Protein AF-A0A653U9P8-F1 (afdb_monomer_lite)

pLDDT: mean 83.35, std 14.82, range [33.44, 95.69]

Sequence (116 aa):
MQLPINAPKCPMRHFQQGGHMAIQKPKGRANYEPNSWDADENNPRACPETGFQSHAEPMEGSKTRYRSETFADHYSQARQFYISQTGKEQKHMRDAFNAFTLIETGPSYQPEGGAL

Radius of gyration: 28.71 Å; chains: 1; bounding box: 76×40×66 Å

Structure (mmCIF, N/CA/C/O backbone):
data_AF-A0A653U9P8-F1
#
_entry.id   AF-A0A653U9P8-F1
#
loop_
_atom_site.group_PDB
_atom_site.id
_atom_site.type_symbol
_atom_site.label_atom_id
_atom_site.label_alt_id
_atom_site.label_comp_id
_atom_site.label_asym_id
_atom_site.label_entity_id
_atom_site.label_seq_id
_atom_site.pdbx_PDB_ins_code
_atom_site.Cartn_x
_atom_site.Cartn_y
_atom_site.Cartn_z
_atom_site.occupancy
_atom_site.B_iso_or_equiv
_atom_site.auth_seq_id
_atom_site.auth_comp_id
_atom_site.auth_asym_id
_atom_site.auth_atom_id
_atom_site.pdbx_PDB_model_num
ATOM 1 N N . MET A 1 1 ? 6.926 8.954 -11.167 1.00 67.25 1 MET A N 1
ATOM 2 C CA . MET A 1 1 ? 7.420 9.156 -9.784 1.00 67.25 1 MET A CA 1
ATOM 3 C C . MET A 1 1 ? 8.843 9.688 -9.831 1.00 67.25 1 MET A C 1
ATOM 5 O O . MET A 1 1 ? 9.766 8.906 -9.988 1.00 67.25 1 MET A O 1
ATOM 9 N N . GLN A 1 2 ? 9.022 11.009 -9.820 1.00 80.56 2 GLN A N 1
ATOM 10 C CA . GLN A 1 2 ? 10.344 11.632 -10.024 1.00 80.56 2 GLN A CA 1
ATOM 11 C C . GLN A 1 2 ? 10.670 12.707 -8.976 1.00 80.56 2 GLN A C 1
ATOM 13 O O . GLN A 1 2 ? 11.759 13.271 -8.991 1.00 80.56 2 GLN A O 1
ATOM 18 N N . LEU A 1 3 ? 9.744 12.967 -8.045 1.00 87.75 3 LEU A N 1
ATOM 19 C CA . LEU A 1 3 ? 10.028 13.788 -6.872 1.00 87.75 3 LEU A CA 1
ATOM 20 C C . LEU A 1 3 ? 11.070 13.066 -6.009 1.00 87.75 3 LEU A C 1
ATOM 22 O O . LEU A 1 3 ? 10.862 11.881 -5.742 1.00 87.75 3 LEU A O 1
ATOM 26 N N . PRO A 1 4 ? 12.131 13.744 -5.531 1.00 88.19 4 PRO A N 1
ATOM 27 C CA . PRO A 1 4 ? 13.222 13.094 -4.801 1.00 88.19 4 PRO A CA 1
ATOM 28 C C . PRO A 1 4 ? 12.770 12.239 -3.613 1.00 88.19 4 PRO A C 1
ATOM 30 O O . PRO A 1 4 ? 13.326 11.173 -3.381 1.00 88.19 4 PRO A O 1
ATOM 33 N N . ILE A 1 5 ? 11.722 12.663 -2.901 1.00 93.50 5 ILE A N 1
ATOM 34 C CA . ILE A 1 5 ? 11.171 11.931 -1.750 1.00 93.50 5 ILE A CA 1
ATOM 35 C C . ILE A 1 5 ? 10.447 10.629 -2.134 1.00 93.50 5 ILE A C 1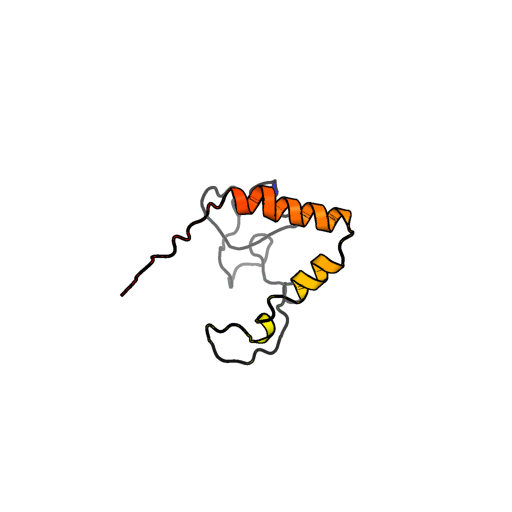
ATOM 37 O O . ILE A 1 5 ? 10.443 9.673 -1.368 1.00 93.50 5 ILE A O 1
ATOM 41 N N . ASN A 1 6 ? 9.874 10.576 -3.337 1.00 91.81 6 ASN A N 1
ATOM 42 C CA . ASN A 1 6 ? 9.105 9.437 -3.841 1.00 91.81 6 ASN A CA 1
ATOM 43 C C . ASN A 1 6 ? 9.910 8.590 -4.840 1.00 91.81 6 ASN A C 1
ATOM 45 O O . ASN A 1 6 ? 9.378 7.634 -5.408 1.00 91.81 6 ASN A O 1
ATOM 49 N N . ALA A 1 7 ? 11.155 8.983 -5.124 1.00 89.75 7 ALA A N 1
ATOM 50 C CA . ALA A 1 7 ? 12.008 8.296 -6.073 1.00 89.75 7 ALA A CA 1
ATOM 51 C C . ALA A 1 7 ? 12.513 6.982 -5.449 1.00 89.75 7 ALA A C 1
ATOM 53 O O . ALA A 1 7 ? 13.071 6.998 -4.347 1.00 89.75 7 ALA A O 1
ATOM 54 N N . PRO A 1 8 ? 12.334 5.837 -6.127 1.00 89.31 8 PRO A N 1
ATOM 55 C CA . PRO A 1 8 ? 12.862 4.573 -5.643 1.00 89.31 8 PRO A CA 1
ATOM 56 C C . PRO A 1 8 ? 14.394 4.601 -5.642 1.00 89.31 8 PRO A C 1
ATOM 58 O O . PRO A 1 8 ? 15.020 5.212 -6.506 1.00 89.31 8 PRO A O 1
ATOM 61 N N . LYS A 1 9 ? 15.000 3.912 -4.669 1.00 89.88 9 LYS A N 1
ATOM 62 C CA . LYS A 1 9 ? 16.464 3.765 -4.573 1.00 89.88 9 LYS A CA 1
ATOM 63 C C . LYS A 1 9 ? 17.018 2.682 -5.507 1.00 89.88 9 LYS A C 1
ATOM 65 O O . LYS A 1 9 ? 18.204 2.700 -5.817 1.00 89.88 9 LYS A O 1
ATOM 70 N N . CYS A 1 10 ? 16.180 1.735 -5.927 1.00 87.06 10 CYS A N 1
ATOM 71 C CA . CYS A 1 10 ? 16.529 0.691 -6.887 1.00 87.06 10 CYS A CA 1
ATOM 72 C C . CYS A 1 10 ? 16.331 1.174 -8.337 1.00 87.06 10 CYS A C 1
ATOM 74 O O . CYS A 1 10 ? 15.530 2.084 -8.578 1.00 87.06 10 CYS A O 1
ATOM 76 N N . PRO A 1 11 ? 17.041 0.581 -9.317 1.00 86.75 11 PRO A N 1
ATOM 77 C CA . PRO A 1 11 ? 16.850 0.924 -10.720 1.00 86.75 11 PRO A CA 1
ATOM 78 C C . PRO A 1 11 ? 15.425 0.578 -11.167 1.00 86.75 11 PRO A C 1
ATOM 80 O O . PRO A 1 11 ? 14.986 -0.563 -11.059 1.00 86.75 11 PRO A O 1
ATOM 83 N N . MET A 1 12 ? 14.721 1.571 -11.708 1.00 87.81 12 MET A N 1
ATOM 84 C CA . MET A 1 12 ? 13.425 1.400 -12.364 1.00 87.81 12 MET A CA 1
ATOM 85 C C . MET A 1 12 ? 13.581 1.710 -13.849 1.00 87.81 12 MET A C 1
ATOM 87 O O . MET A 1 12 ? 13.992 2.812 -14.223 1.00 87.81 12 MET A O 1
ATOM 91 N N . ARG A 1 13 ? 13.255 0.736 -14.699 1.00 89.12 13 ARG A N 1
ATOM 92 C CA . ARG A 1 13 ? 13.259 0.870 -16.159 1.00 89.12 13 ARG A CA 1
ATOM 93 C C . ARG A 1 13 ? 11.887 0.449 -16.680 1.00 89.12 13 ARG A C 1
ATOM 95 O O . ARG A 1 13 ? 11.428 -0.650 -16.395 1.00 89.12 13 ARG A O 1
ATOM 102 N N . HIS A 1 14 ? 11.229 1.339 -17.412 1.00 88.88 14 HIS A N 1
ATOM 103 C CA . HIS A 1 14 ? 9.930 1.102 -18.036 1.00 88.88 14 HIS A CA 1
ATOM 104 C C . HIS A 1 14 ? 9.795 1.964 -19.292 1.00 88.88 14 HIS A C 1
ATOM 106 O O . HIS A 1 14 ? 10.493 2.967 -19.445 1.00 88.88 14 HIS A O 1
ATOM 112 N N . PHE A 1 15 ? 8.826 1.644 -20.143 1.00 91.19 15 PHE A N 1
ATOM 113 C CA . PHE A 1 15 ? 8.599 2.366 -21.395 1.00 91.19 15 PHE A CA 1
ATOM 114 C C . PHE A 1 15 ? 7.683 3.600 -21.283 1.00 91.19 15 PHE A C 1
ATOM 116 O O . PHE A 1 15 ? 7.418 4.253 -22.288 1.00 91.19 15 PHE A O 1
ATOM 123 N N . GLN A 1 16 ? 7.211 3.960 -20.083 1.00 90.06 16 GLN A N 1
ATOM 124 C CA . GLN A 1 16 ? 6.381 5.159 -19.892 1.00 90.06 16 GLN A CA 1
ATOM 125 C C . GLN A 1 16 ? 7.191 6.437 -20.165 1.00 90.06 16 GLN A C 1
ATOM 127 O O . GLN A 1 16 ? 8.252 6.644 -19.570 1.00 90.06 16 GLN A O 1
ATOM 132 N N . GLN A 1 17 ? 6.681 7.300 -21.046 1.00 88.88 17 GLN A N 1
ATOM 133 C CA . GLN A 1 17 ? 7.301 8.570 -21.434 1.00 88.88 17 GLN A CA 1
ATOM 134 C C . GLN A 1 17 ? 6.273 9.709 -21.436 1.00 88.88 17 GLN A C 1
ATOM 136 O O . GLN A 1 17 ? 5.070 9.476 -21.541 1.00 88.88 17 GLN A O 1
ATOM 141 N N . GLY A 1 18 ? 6.760 10.948 -21.345 1.00 84.06 18 GLY A N 1
ATOM 142 C CA . GLY A 1 18 ? 5.920 12.144 -21.277 1.00 84.06 18 GLY A CA 1
ATOM 143 C C . GLY A 1 18 ? 5.356 12.392 -19.876 1.00 84.06 18 GLY A C 1
ATOM 144 O O . GLY A 1 18 ? 6.005 12.097 -18.873 1.00 84.06 18 GLY A O 1
ATOM 145 N N . GLY A 1 19 ? 4.152 12.957 -19.815 1.00 86.94 19 GLY A N 1
ATOM 146 C CA . GLY A 1 19 ? 3.539 13.431 -18.574 1.00 86.94 19 GLY A CA 1
ATOM 147 C C . GLY A 1 19 ? 3.944 14.864 -18.219 1.00 86.94 19 GLY A C 1
ATOM 148 O O . GLY A 1 19 ? 4.950 15.398 -18.691 1.00 86.94 19 GLY A O 1
ATOM 149 N N . HIS A 1 20 ? 3.122 15.514 -17.397 1.00 88.94 20 HIS A N 1
ATOM 150 C CA . HIS A 1 20 ? 3.412 16.860 -16.914 1.00 88.94 20 HIS A CA 1
ATOM 151 C C . HIS A 1 20 ? 4.641 16.841 -15.992 1.00 88.94 20 HIS A C 1
ATOM 153 O O . HIS A 1 20 ? 4.775 15.941 -15.164 1.00 88.94 20 HIS A O 1
ATOM 159 N N . MET A 1 21 ? 5.526 17.835 -16.133 1.00 88.56 21 MET A N 1
ATOM 160 C CA . MET A 1 21 ? 6.757 17.960 -15.337 1.00 88.56 21 MET A CA 1
ATOM 161 C C . MET A 1 21 ? 7.656 16.712 -15.386 1.00 88.56 21 MET A C 1
ATOM 163 O O . MET A 1 21 ? 8.216 16.295 -14.373 1.00 88.56 21 MET A O 1
ATOM 167 N N . ALA A 1 22 ? 7.808 16.107 -16.567 1.00 86.25 22 ALA A N 1
ATOM 168 C CA . ALA A 1 22 ? 8.752 15.013 -16.769 1.00 86.25 22 ALA A CA 1
ATOM 169 C C . ALA A 1 22 ? 10.207 15.506 -16.620 1.00 86.25 22 ALA A C 1
ATOM 171 O O . ALA A 1 22 ? 10.718 16.266 -17.441 1.00 86.25 22 ALA A O 1
ATOM 172 N N . ILE A 1 23 ? 10.874 15.056 -15.560 1.00 85.81 23 ILE A N 1
ATOM 173 C CA . ILE A 1 23 ? 12.269 15.339 -15.200 1.00 85.81 23 ILE A CA 1
ATOM 174 C C . ILE A 1 23 ? 13.223 14.363 -15.909 1.00 85.81 23 ILE A C 1
ATOM 176 O O . ILE A 1 23 ? 14.289 14.760 -16.378 1.00 85.81 23 ILE A O 1
ATOM 180 N N . GLN A 1 24 ? 12.860 13.079 -16.005 1.00 83.75 24 GLN A N 1
ATOM 181 C CA . GLN A 1 24 ? 13.709 12.051 -16.625 1.00 83.75 24 GLN A CA 1
ATOM 182 C C . GLN A 1 24 ? 13.507 11.981 -18.145 1.00 83.75 24 GLN A C 1
ATOM 184 O O . GLN A 1 24 ? 12.378 11.904 -18.626 1.00 83.75 24 GLN A O 1
ATOM 189 N N . LYS A 1 25 ? 14.616 11.941 -18.897 1.00 84.69 25 LYS A N 1
ATOM 190 C CA . LYS A 1 25 ? 14.640 11.768 -20.359 1.00 84.69 25 LYS A CA 1
ATOM 191 C C . LYS A 1 25 ? 15.251 10.401 -20.713 1.00 84.69 25 LYS A C 1
ATOM 193 O O . LYS A 1 25 ? 16.479 10.284 -20.687 1.00 84.69 25 LYS A O 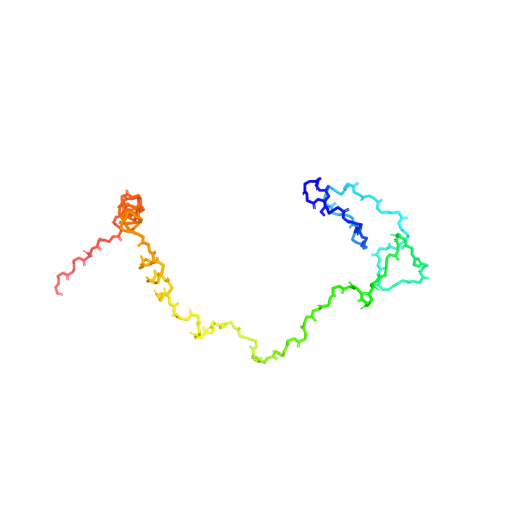1
ATOM 198 N N . PRO A 1 26 ? 14.441 9.361 -20.986 1.00 84.56 26 PRO A N 1
ATOM 199 C CA . PRO A 1 26 ? 14.955 8.046 -21.371 1.00 84.56 26 PRO A CA 1
ATOM 200 C C . PRO A 1 26 ? 15.678 8.109 -22.727 1.00 84.56 26 PRO A C 1
ATOM 202 O O . PRO A 1 26 ? 15.267 8.852 -23.614 1.00 84.56 26 PRO A O 1
ATOM 205 N N . LYS A 1 27 ? 16.771 7.346 -22.884 1.00 81.69 27 LYS A N 1
ATOM 206 C CA . LYS A 1 27 ? 17.665 7.388 -24.064 1.00 81.69 27 LYS A CA 1
ATOM 207 C C . LYS A 1 27 ? 17.432 6.242 -25.071 1.00 81.69 27 LYS A C 1
ATOM 209 O O . LYS A 1 27 ? 18.264 6.023 -25.946 1.00 81.69 27 LYS A O 1
ATOM 214 N N . GLY A 1 28 ? 16.327 5.504 -24.948 1.00 82.12 28 GLY A N 1
ATOM 215 C CA . GLY A 1 28 ? 16.000 4.350 -25.795 1.00 82.12 28 GLY A CA 1
ATOM 216 C C . GLY A 1 28 ? 15.329 4.718 -27.122 1.00 82.12 28 GLY A C 1
ATOM 217 O O . GLY A 1 28 ? 14.640 5.731 -27.220 1.00 82.12 28 GLY A O 1
ATOM 218 N N . ARG A 1 29 ? 15.503 3.861 -28.140 1.00 85.25 29 ARG A N 1
ATOM 219 C CA . ARG A 1 29 ? 14.807 3.972 -29.442 1.00 85.25 29 ARG A CA 1
ATOM 220 C C . ARG A 1 29 ? 13.343 3.523 -29.378 1.00 85.25 29 ARG A C 1
ATOM 222 O O . ARG A 1 29 ? 12.548 3.928 -30.219 1.00 85.25 29 ARG A O 1
ATOM 229 N N . ALA A 1 30 ? 13.008 2.690 -28.394 1.00 88.81 30 ALA A N 1
ATOM 230 C CA . ALA A 1 30 ? 11.695 2.090 -28.205 1.00 88.81 30 ALA A CA 1
ATOM 231 C C . ALA A 1 30 ? 10.971 2.690 -26.996 1.00 88.81 30 ALA A C 1
ATOM 233 O O . ALA A 1 30 ? 11.584 2.966 -25.965 1.00 88.81 30 ALA A O 1
ATOM 234 N N . ASN A 1 31 ? 9.650 2.814 -27.101 1.00 91.38 31 ASN A N 1
ATOM 235 C CA . ASN A 1 31 ? 8.747 3.140 -25.995 1.00 91.38 31 ASN A CA 1
ATOM 236 C C . ASN A 1 31 ? 7.605 2.110 -25.859 1.00 91.38 31 ASN A C 1
ATOM 238 O O . ASN A 1 31 ? 6.548 2.430 -25.319 1.00 91.38 31 ASN A O 1
ATOM 242 N N . TYR A 1 32 ? 7.808 0.887 -26.353 1.00 89.75 32 TYR A N 1
ATOM 243 C CA . TYR A 1 32 ? 6.812 -0.184 -26.347 1.00 89.75 32 TYR A CA 1
ATOM 244 C C . TYR A 1 32 ? 7.473 -1.562 -26.231 1.00 89.75 32 TYR A C 1
ATOM 246 O O . TYR A 1 32 ? 8.638 -1.731 -26.588 1.00 89.75 32 TYR A O 1
ATOM 254 N N . GLU A 1 33 ? 6.702 -2.551 -25.784 1.00 90.44 33 GLU A N 1
ATOM 255 C CA . GLU A 1 33 ? 7.066 -3.970 -25.744 1.00 90.44 33 GLU A CA 1
ATOM 256 C C . GLU A 1 33 ? 5.852 -4.801 -26.205 1.00 90.44 33 GLU A C 1
ATOM 258 O O . GLU A 1 33 ? 4.727 -4.444 -25.839 1.00 90.44 33 GLU A O 1
ATOM 263 N N . PRO A 1 34 ? 6.030 -5.873 -27.006 1.00 89.69 34 PRO A N 1
ATOM 264 C CA . PRO A 1 34 ? 7.290 -6.420 -27.530 1.00 89.69 34 PRO A CA 1
ATOM 265 C C . PRO A 1 34 ? 7.891 -5.590 -28.677 1.00 89.69 34 PRO A C 1
ATOM 267 O O . PRO A 1 34 ? 7.165 -5.000 -29.472 1.00 89.69 34 PRO A O 1
ATOM 270 N N . ASN A 1 35 ? 9.223 -5.564 -28.784 1.00 91.38 35 ASN A N 1
ATOM 271 C CA . ASN A 1 35 ? 9.949 -4.908 -29.878 1.00 91.38 35 ASN A CA 1
ATOM 272 C C . ASN A 1 35 ? 11.160 -5.739 -30.345 1.00 91.38 35 ASN A C 1
ATOM 274 O O . ASN A 1 35 ? 11.659 -6.585 -29.605 1.00 91.38 35 ASN A O 1
ATOM 278 N N . SER A 1 36 ? 11.624 -5.489 -31.573 1.00 90.12 36 SER A N 1
ATOM 279 C CA . SER A 1 36 ? 12.693 -6.261 -32.237 1.00 90.12 3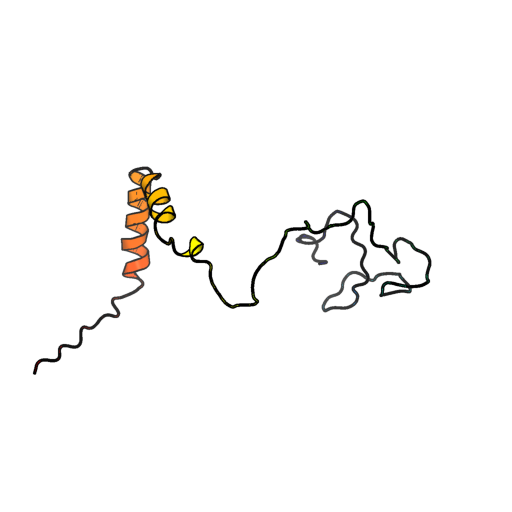6 SER A CA 1
ATOM 280 C C . SER A 1 36 ? 14.113 -5.733 -31.998 1.00 90.12 36 SER A C 1
ATOM 282 O O . SER A 1 36 ? 15.046 -6.227 -32.623 1.00 90.12 36 SER A O 1
ATOM 284 N N . TRP A 1 37 ? 14.294 -4.712 -31.156 1.00 88.56 37 TRP A N 1
ATOM 285 C CA . TRP A 1 37 ? 15.624 -4.188 -30.832 1.00 88.56 37 TRP A CA 1
ATOM 286 C C . TRP A 1 37 ? 16.275 -4.987 -29.701 1.00 88.56 37 TRP A C 1
ATOM 288 O O . TRP A 1 37 ? 15.574 -5.600 -28.891 1.00 88.56 37 TRP A O 1
ATOM 298 N N . ASP A 1 38 ? 17.606 -4.933 -29.630 1.00 87.94 38 ASP A N 1
ATOM 299 C CA . ASP A 1 38 ? 18.392 -5.623 -28.604 1.00 87.94 38 ASP A CA 1
ATOM 300 C C . ASP A 1 38 ? 17.944 -5.236 -27.192 1.00 87.94 38 ASP A C 1
ATOM 302 O O . ASP A 1 38 ? 17.598 -4.080 -26.924 1.00 87.94 38 ASP A O 1
ATOM 306 N N . ALA A 1 39 ? 17.931 -6.218 -26.291 1.00 86.00 39 ALA A N 1
ATOM 307 C CA . ALA A 1 39 ? 17.634 -5.991 -24.885 1.00 86.00 39 ALA A CA 1
ATOM 308 C C . ALA A 1 39 ? 18.849 -5.346 -24.203 1.00 86.00 39 ALA A C 1
ATOM 310 O O . ALA A 1 39 ? 19.930 -5.931 -24.154 1.00 86.00 39 ALA A O 1
ATOM 311 N N . ASP A 1 40 ? 18.660 -4.143 -23.670 1.00 85.75 40 ASP A N 1
ATOM 312 C CA . ASP A 1 40 ? 19.671 -3.381 -22.938 1.00 85.75 40 ASP A CA 1
ATOM 313 C C . ASP A 1 40 ? 19.018 -2.583 -21.792 1.00 85.75 40 ASP A C 1
ATOM 315 O O . ASP A 1 40 ? 17.813 -2.681 -21.547 1.00 85.75 40 ASP A O 1
ATOM 319 N N . GLU A 1 41 ? 19.791 -1.762 -21.072 1.00 83.12 41 GLU A N 1
ATOM 320 C CA . GLU A 1 41 ? 19.240 -0.927 -19.992 1.00 83.12 41 GLU A CA 1
ATOM 321 C C . GLU A 1 41 ? 18.155 0.065 -20.450 1.00 83.12 41 GLU A C 1
ATOM 323 O O . GLU A 1 41 ? 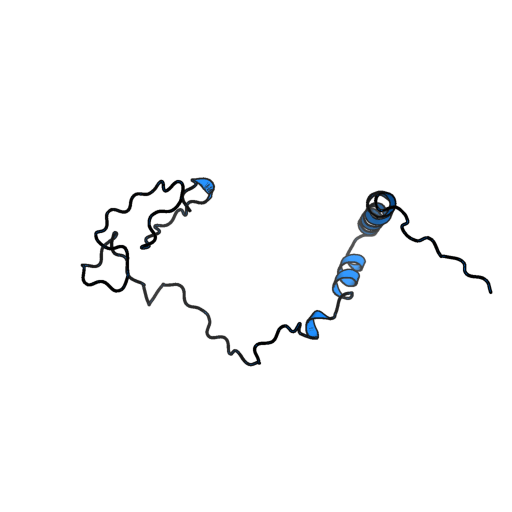17.339 0.504 -19.633 1.00 83.12 41 GLU A O 1
ATOM 328 N N . ASN A 1 42 ? 18.156 0.451 -21.728 1.00 84.44 42 ASN A N 1
ATOM 329 C CA . ASN A 1 42 ? 17.182 1.361 -22.326 1.00 84.44 42 ASN A CA 1
ATOM 330 C C . ASN A 1 42 ? 16.029 0.615 -23.020 1.00 84.44 42 ASN A C 1
ATOM 332 O O . ASN A 1 42 ? 15.090 1.257 -23.496 1.00 84.44 42 ASN A O 1
ATOM 336 N N . ASN A 1 43 ? 16.087 -0.716 -23.056 1.00 87.88 43 ASN A N 1
ATOM 337 C CA . ASN A 1 43 ? 15.111 -1.619 -23.637 1.00 87.88 43 ASN A CA 1
ATOM 338 C C . ASN A 1 43 ? 14.877 -2.820 -22.695 1.00 87.88 43 ASN A C 1
ATOM 340 O O . ASN A 1 43 ? 15.203 -3.957 -23.054 1.00 87.88 43 ASN A O 1
ATOM 344 N N . PRO A 1 44 ? 14.346 -2.578 -21.475 1.00 87.75 44 PRO A N 1
ATOM 345 C CA . PRO A 1 44 ? 14.144 -3.626 -20.478 1.00 87.75 44 PRO A CA 1
ATOM 346 C C . PRO A 1 44 ? 13.189 -4.717 -20.987 1.00 87.75 44 PRO A C 1
ATOM 348 O O . PRO A 1 44 ? 12.341 -4.474 -21.850 1.00 87.75 44 PRO A O 1
ATOM 351 N N . ARG A 1 45 ? 13.328 -5.924 -20.434 1.00 89.00 45 ARG A N 1
ATOM 352 C CA . ARG A 1 45 ? 12.421 -7.063 -20.641 1.00 89.00 45 ARG A CA 1
ATOM 353 C C . ARG A 1 45 ? 11.873 -7.518 -19.298 1.00 89.00 45 ARG A C 1
ATOM 355 O O . ARG A 1 45 ? 12.558 -7.398 -18.279 1.00 89.00 45 ARG A O 1
ATOM 362 N N . ALA A 1 46 ? 10.656 -8.054 -19.294 1.00 86.06 46 ALA A N 1
ATOM 363 C CA . ALA A 1 46 ? 10.125 -8.714 -18.108 1.00 86.06 46 ALA A CA 1
ATOM 364 C C . ALA A 1 46 ? 11.038 -9.884 -17.694 1.00 86.06 46 ALA A C 1
ATOM 366 O O . ALA A 1 46 ? 11.468 -10.663 -18.542 1.00 86.06 46 ALA A O 1
ATOM 367 N N . CYS A 1 47 ? 11.324 -10.008 -16.396 1.00 86.12 47 CYS A N 1
ATOM 368 C CA . CYS A 1 47 ? 12.056 -11.143 -15.836 1.00 86.12 47 CYS A CA 1
ATOM 369 C C . CYS A 1 47 ? 11.053 -12.199 -15.340 1.00 86.12 47 CYS A C 1
ATOM 371 O O . CYS A 1 47 ? 10.368 -11.933 -14.350 1.00 86.12 47 CYS A O 1
ATOM 373 N N . PRO A 1 48 ? 10.946 -13.381 -15.974 1.00 85.19 48 PRO A N 1
ATOM 374 C CA . PRO A 1 48 ? 10.003 -14.410 -15.536 1.00 85.19 48 PRO A CA 1
ATOM 375 C C . PRO A 1 48 ? 10.360 -15.024 -14.176 1.00 85.19 48 PRO A C 1
ATOM 377 O O . PRO A 1 48 ? 9.464 -15.459 -13.461 1.00 85.19 48 PRO A O 1
ATOM 380 N N . GLU A 1 49 ? 11.648 -15.048 -13.813 1.00 88.50 49 GLU A N 1
ATOM 381 C CA . GLU A 1 49 ? 12.148 -15.724 -12.605 1.00 88.50 49 GLU A CA 1
ATOM 382 C C . GLU A 1 49 ? 11.978 -14.895 -11.325 1.00 88.50 49 GLU A C 1
ATOM 384 O O . GLU A 1 49 ? 11.639 -15.439 -10.278 1.00 88.50 49 GLU A O 1
ATOM 389 N N . THR A 1 50 ? 12.217 -13.580 -11.393 1.00 89.75 50 THR A N 1
ATOM 390 C CA . THR A 1 50 ? 12.211 -12.682 -10.217 1.00 89.75 50 THR A CA 1
ATOM 391 C C . THR A 1 50 ? 11.218 -11.526 -10.325 1.00 89.75 50 THR A C 1
ATOM 393 O O . THR A 1 50 ? 11.118 -10.706 -9.411 1.00 89.75 50 THR A O 1
ATOM 396 N N . GLY A 1 51 ? 10.484 -11.432 -11.436 1.00 88.81 51 GLY A N 1
ATOM 397 C CA . GLY A 1 51 ? 9.427 -10.444 -11.615 1.00 88.81 51 GLY A CA 1
ATOM 398 C C . GLY A 1 51 ? 8.257 -10.661 -10.654 1.00 88.81 51 GLY A C 1
ATOM 399 O O . GLY A 1 51 ? 8.048 -11.750 -10.126 1.00 88.81 51 GLY A O 1
ATOM 400 N N . PHE A 1 52 ? 7.467 -9.609 -10.437 1.00 91.94 52 PHE A N 1
ATOM 401 C CA . PHE A 1 52 ? 6.241 -9.712 -9.648 1.00 91.94 52 PHE A CA 1
ATOM 402 C C . PHE A 1 52 ? 5.261 -10.691 -10.309 1.00 91.94 52 PHE A C 1
ATOM 404 O O . PHE A 1 52 ? 4.892 -10.510 -11.470 1.00 91.94 52 PHE A O 1
ATOM 411 N N . GLN A 1 53 ? 4.813 -11.689 -9.550 1.00 93.38 53 GLN A N 1
ATOM 412 C CA . GLN A 1 53 ? 3.788 -12.642 -9.962 1.00 93.38 53 GLN A CA 1
ATOM 413 C C . GLN A 1 53 ? 2.617 -12.575 -8.981 1.00 93.38 53 GLN A C 1
ATOM 415 O O . GLN A 1 53 ? 2.804 -12.625 -7.764 1.00 93.38 53 GLN A O 1
ATOM 420 N N . SER A 1 54 ? 1.401 -12.447 -9.508 1.00 93.75 54 SER A N 1
ATOM 421 C CA . SER A 1 54 ? 0.189 -12.511 -8.693 1.00 93.75 54 SER A CA 1
ATOM 422 C C . SER A 1 54 ? -0.046 -13.937 -8.198 1.00 93.75 54 SER A C 1
ATOM 424 O O . SER A 1 54 ? 0.114 -14.896 -8.950 1.00 93.75 54 SER A O 1
ATOM 426 N N . HIS A 1 55 ? -0.464 -14.070 -6.940 1.00 94.19 55 HIS A N 1
ATOM 427 C CA . HIS A 1 55 ? -0.867 -15.355 -6.377 1.00 94.19 55 HIS A CA 1
ATOM 428 C C . HIS A 1 55 ? -2.109 -15.899 -7.106 1.00 94.19 55 HIS A C 1
ATOM 430 O O . HIS A 1 55 ? -3.067 -15.159 -7.334 1.00 94.19 55 HIS A O 1
ATOM 436 N N . ALA A 1 56 ? -2.094 -17.188 -7.456 1.00 94.44 56 ALA A N 1
ATOM 437 C CA . ALA A 1 56 ? -3.172 -17.861 -8.182 1.00 94.44 56 ALA A CA 1
ATOM 438 C C . ALA A 1 56 ? -4.330 -18.244 -7.242 1.00 94.44 56 ALA A C 1
ATOM 440 O O . ALA A 1 56 ? -4.588 -19.418 -6.983 1.00 94.44 56 ALA A O 1
ATOM 441 N N . GLU A 1 57 ? -5.001 -17.238 -6.686 1.00 95.00 57 GLU A N 1
ATOM 442 C CA . GLU A 1 57 ? -6.155 -17.434 -5.811 1.00 95.00 57 GLU A CA 1
ATOM 443 C C . GLU A 1 57 ? -7.391 -17.876 -6.622 1.00 95.00 57 GLU A C 1
ATOM 445 O O . GLU A 1 57 ? -7.720 -17.231 -7.624 1.00 95.00 57 GLU A O 1
ATOM 450 N N . PRO A 1 58 ? -8.088 -18.961 -6.225 1.00 94.19 58 PRO A N 1
ATOM 451 C CA . PRO A 1 58 ? -9.323 -19.369 -6.881 1.00 94.19 58 PRO A CA 1
ATOM 452 C C . PRO A 1 58 ? -10.402 -18.307 -6.657 1.00 94.19 58 PRO A C 1
ATOM 454 O O . PRO A 1 58 ? -10.676 -17.906 -5.529 1.00 94.19 58 PRO A O 1
ATOM 457 N N . MET A 1 59 ? -11.025 -17.857 -7.743 1.00 89.44 59 MET A N 1
ATOM 458 C CA . MET A 1 59 ? -12.069 -16.840 -7.703 1.00 89.44 59 MET A CA 1
ATOM 459 C C . MET A 1 59 ? -13.384 -17.439 -8.194 1.00 89.44 59 MET A C 1
ATOM 461 O O . MET A 1 59 ? -13.517 -17.790 -9.366 1.00 89.44 59 MET A O 1
ATOM 465 N N . GLU A 1 60 ? -14.361 -17.527 -7.296 1.00 91.38 60 GLU A N 1
ATOM 466 C CA . GLU A 1 60 ? -15.715 -17.994 -7.587 1.00 91.38 60 GLU A CA 1
ATOM 467 C C . GLU A 1 60 ? -16.729 -16.900 -7.237 1.00 91.38 60 GLU A C 1
ATOM 469 O O . GLU A 1 60 ? -16.602 -16.216 -6.221 1.00 91.38 60 GLU A O 1
ATOM 474 N N . GLY A 1 61 ? -17.744 -16.721 -8.085 1.00 88.44 61 GLY A N 1
ATOM 475 C CA . GLY A 1 61 ? -18.840 -15.785 -7.836 1.00 88.44 61 GLY A CA 1
ATOM 476 C C . GLY A 1 61 ? -19.293 -15.005 -9.068 1.00 88.44 61 GLY A C 1
ATOM 477 O O . GLY A 1 61 ? -18.651 -14.987 -10.117 1.00 88.44 61 GLY A O 1
ATOM 478 N N . SER A 1 62 ? -20.440 -14.341 -8.937 1.00 89.94 62 SER A N 1
ATOM 479 C CA . SER A 1 62 ? -21.004 -13.467 -9.968 1.00 89.94 62 SER A CA 1
ATOM 480 C C . SER A 1 62 ? -20.538 -12.019 -9.806 1.00 89.94 62 SER A C 1
ATOM 482 O O . SER A 1 62 ? -20.346 -11.535 -8.692 1.00 89.94 62 SER A O 1
ATOM 484 N N . LYS A 1 63 ? -20.442 -11.272 -10.912 1.00 91.50 63 LYS A N 1
ATOM 485 C CA . LYS A 1 63 ? -20.114 -9.839 -10.888 1.00 91.50 63 LYS A CA 1
ATOM 486 C C . LYS A 1 63 ? -21.289 -9.013 -10.346 1.00 91.50 63 LYS A C 1
ATOM 488 O O . LYS A 1 63 ? -22.129 -8.538 -11.105 1.00 91.50 63 LYS A O 1
ATOM 493 N N . THR A 1 64 ? -21.328 -8.818 -9.032 1.00 93.44 64 THR A N 1
ATOM 494 C CA . THR A 1 64 ? -22.393 -8.089 -8.323 1.00 93.44 64 THR A CA 1
ATOM 495 C C . THR A 1 64 ? -21.842 -6.938 -7.488 1.00 93.44 64 THR A C 1
ATOM 497 O O . THR A 1 64 ? -20.706 -6.979 -7.024 1.00 93.44 64 THR A O 1
ATOM 500 N N . ARG A 1 65 ? -22.666 -5.915 -7.236 1.00 90.69 65 ARG A N 1
ATOM 501 C CA . ARG A 1 65 ? -22.402 -4.911 -6.193 1.00 90.69 65 ARG A CA 1
ATOM 502 C C . ARG A 1 65 ? -23.075 -5.368 -4.903 1.00 90.69 65 ARG A C 1
ATOM 504 O O . ARG A 1 65 ? -24.183 -4.947 -4.598 1.00 90.69 65 ARG A O 1
ATOM 511 N N . TYR A 1 66 ? -22.414 -6.276 -4.198 1.00 92.44 66 TYR A N 1
ATOM 512 C CA . TYR A 1 66 ? -22.907 -6.897 -2.973 1.00 92.44 66 TYR A CA 1
ATOM 513 C C . TYR A 1 66 ? -21.831 -6.821 -1.889 1.00 92.44 66 TYR A C 1
ATOM 515 O O . TYR A 1 66 ? -20.642 -6.921 -2.189 1.00 92.44 66 TYR A O 1
ATOM 523 N N . ARG A 1 67 ? -22.243 -6.624 -0.636 1.00 89.50 67 ARG A N 1
ATOM 524 C CA . ARG A 1 67 ? -21.361 -6.746 0.528 1.00 89.50 67 ARG A CA 1
ATOM 525 C C . ARG A 1 67 ? -21.651 -8.085 1.187 1.00 89.50 67 ARG A C 1
ATOM 527 O O . ARG A 1 67 ? -22.806 -8.354 1.485 1.00 89.50 67 ARG A O 1
ATOM 534 N N . SER A 1 68 ? -20.615 -8.892 1.409 1.00 90.75 68 SER A N 1
ATOM 535 C CA . SER A 1 68 ? -20.753 -10.179 2.099 1.00 90.75 68 SER A CA 1
ATOM 536 C C . SER A 1 68 ? -21.395 -9.997 3.478 1.00 90.75 68 SER A C 1
ATOM 538 O O . SER A 1 68 ? -21.039 -9.069 4.205 1.00 90.75 68 SER A O 1
ATOM 540 N N . GLU A 1 69 ? -22.288 -10.913 3.858 1.00 91.56 69 GLU A N 1
ATOM 541 C CA . GLU A 1 69 ? -22.927 -10.958 5.183 1.00 91.56 69 GLU A CA 1
ATOM 542 C C . GLU A 1 69 ? -21.909 -11.009 6.325 1.00 91.56 69 GLU A C 1
ATOM 544 O O . GLU A 1 69 ? -22.164 -10.494 7.408 1.00 91.56 69 GLU A O 1
ATOM 549 N N . THR A 1 70 ? -20.711 -11.544 6.075 1.00 91.75 70 THR A N 1
ATOM 550 C CA . THR A 1 70 ? -19.618 -11.563 7.059 1.00 91.75 70 THR A CA 1
ATOM 551 C C . THR A 1 70 ? -19.151 -10.165 7.482 1.00 91.75 70 THR A C 1
ATOM 553 O O . THR A 1 70 ? -18.518 -10.025 8.522 1.00 91.75 70 THR A O 1
ATOM 556 N N . PHE A 1 71 ? -19.482 -9.118 6.720 1.00 90.56 71 PHE A N 1
ATOM 557 C CA . PHE A 1 71 ? -19.205 -7.721 7.068 1.00 90.56 71 PHE A CA 1
ATOM 558 C C . PHE A 1 71 ? -20.337 -7.061 7.875 1.00 90.56 71 PHE A C 1
ATOM 560 O O . PHE A 1 71 ? -20.210 -5.888 8.224 1.00 90.56 71 PHE A O 1
ATOM 567 N N . ALA A 1 72 ? -21.440 -7.766 8.154 1.00 92.38 72 ALA A N 1
ATOM 568 C CA . ALA A 1 72 ? -22.611 -7.206 8.834 1.00 92.38 72 ALA A CA 1
ATOM 569 C C . ALA A 1 72 ? -22.445 -7.065 10.362 1.00 92.38 72 ALA A C 1
ATOM 571 O O . ALA A 1 72 ? -23.313 -6.497 11.024 1.00 92.38 72 ALA A O 1
ATOM 572 N N . ASP A 1 73 ? -21.346 -7.553 10.945 1.00 92.56 73 ASP A N 1
ATOM 573 C CA . ASP A 1 73 ? -21.053 -7.337 12.364 1.00 92.56 73 ASP A CA 1
ATOM 574 C C . ASP A 1 73 ? -20.400 -5.968 12.587 1.00 92.56 73 ASP A C 1
ATOM 576 O O . ASP A 1 73 ? -19.216 -5.751 12.321 1.00 92.56 73 ASP A O 1
ATOM 580 N N . HIS A 1 74 ? -21.200 -5.028 13.082 1.00 92.81 74 HIS A N 1
ATOM 581 C CA . HIS A 1 74 ? -20.792 -3.640 13.289 1.00 92.81 74 HIS A CA 1
ATOM 582 C C . HIS A 1 74 ? -20.428 -3.308 14.742 1.00 92.81 74 HIS A C 1
ATOM 584 O O . HIS A 1 74 ? -20.016 -2.182 15.019 1.00 92.81 74 HIS A O 1
ATOM 590 N N . TYR A 1 75 ? -20.571 -4.251 15.681 1.00 92.62 75 TYR A N 1
ATOM 591 C CA . TYR A 1 75 ? -20.531 -3.931 17.114 1.00 92.62 75 TYR A CA 1
ATOM 592 C C . TYR A 1 75 ? -19.532 -4.759 17.921 1.00 92.62 75 TYR A C 1
ATOM 594 O O . TYR A 1 75 ? -19.037 -4.267 18.941 1.00 92.62 75 TYR A O 1
ATOM 602 N N . SER A 1 76 ? -19.199 -5.984 17.501 1.00 92.69 76 SER A N 1
ATOM 603 C CA . SER A 1 76 ? -18.340 -6.870 18.300 1.00 92.69 76 SER A CA 1
ATOM 604 C C . SER A 1 76 ? -16.945 -6.284 18.539 1.00 92.69 76 SER A C 1
ATOM 606 O O . SER A 1 76 ? -16.498 -6.202 19.686 1.00 92.69 76 SER A O 1
ATOM 608 N N . GLN A 1 77 ? -16.293 -5.789 17.485 1.00 93.50 77 GLN A N 1
ATOM 609 C CA . GLN A 1 77 ? -14.948 -5.213 17.559 1.00 93.50 77 GLN A CA 1
ATOM 610 C C . GLN A 1 77 ? -14.929 -3.911 18.369 1.00 93.50 77 GLN A C 1
ATOM 612 O O . GLN A 1 77 ? -14.023 -3.698 19.174 1.00 93.50 77 GLN A O 1
ATOM 617 N N . ALA A 1 78 ? -15.962 -3.072 18.234 1.00 92.75 78 ALA A N 1
ATOM 618 C CA . ALA A 1 78 ? -16.091 -1.842 19.014 1.00 92.75 78 ALA A CA 1
ATOM 619 C C . ALA A 1 78 ? -16.226 -2.140 20.517 1.00 92.75 78 ALA A C 1
ATOM 621 O O . ALA A 1 78 ? -15.572 -1.508 21.351 1.00 92.75 78 ALA A O 1
ATOM 622 N N . ARG A 1 79 ? -17.023 -3.155 20.874 1.00 92.88 79 ARG A N 1
ATOM 623 C CA . ARG A 1 79 ? -17.163 -3.602 22.264 1.00 92.88 79 ARG A CA 1
ATOM 624 C C . ARG A 1 79 ? -15.861 -4.191 22.804 1.00 92.88 79 ARG A C 1
ATOM 626 O O . ARG A 1 79 ? -15.497 -3.898 23.942 1.00 92.88 79 ARG A O 1
ATOM 633 N N . GLN A 1 80 ? -15.169 -5.007 22.010 1.00 95.38 80 GLN A N 1
ATOM 634 C CA . GLN A 1 80 ? -13.885 -5.590 22.397 1.00 95.38 80 GLN A CA 1
ATOM 635 C C . GLN A 1 80 ? -12.844 -4.502 22.675 1.00 95.38 80 GLN A C 1
ATOM 637 O O . GLN A 1 80 ? -12.195 -4.543 23.718 1.00 95.38 80 GLN A O 1
ATOM 642 N N . PHE A 1 81 ? -12.750 -3.500 21.797 1.00 95.69 81 PHE A N 1
ATOM 643 C CA . PHE A 1 81 ? -11.876 -2.348 21.992 1.00 95.69 81 PHE A CA 1
ATOM 644 C C . PHE A 1 81 ? -12.202 -1.592 23.284 1.00 95.69 81 PHE A C 1
ATOM 646 O O . PHE A 1 81 ? -11.294 -1.275 24.044 1.00 95.69 81 PHE A O 1
ATOM 653 N N . TYR A 1 82 ? -13.481 -1.334 23.578 1.00 92.06 82 TYR A N 1
ATOM 654 C CA . TYR A 1 82 ? -13.871 -0.598 24.785 1.00 92.06 82 TYR A CA 1
ATOM 655 C C . TYR A 1 82 ? -13.523 -1.353 26.079 1.00 92.06 82 TYR A C 1
ATOM 657 O O . TYR A 1 82 ? -12.995 -0.765 27.023 1.00 92.06 82 TYR A O 1
ATOM 665 N N . ILE A 1 83 ? -13.784 -2.665 26.121 1.00 94.69 83 ILE A N 1
ATOM 666 C CA . ILE A 1 83 ? -13.513 -3.500 27.304 1.00 94.69 83 ILE A CA 1
ATOM 667 C C . ILE A 1 83 ? -12.010 -3.690 27.530 1.00 94.69 83 ILE A C 1
ATOM 669 O O . ILE A 1 83 ? -11.595 -3.835 28.677 1.00 94.69 83 ILE A O 1
ATOM 673 N N . SER A 1 84 ? -11.187 -3.648 26.477 1.00 95.31 84 SER A N 1
ATOM 674 C CA . SER A 1 84 ? -9.731 -3.750 26.614 1.00 95.31 84 SER A CA 1
ATOM 675 C C . SER A 1 84 ? -9.062 -2.482 27.160 1.00 95.31 84 SER A C 1
ATOM 677 O O . SER A 1 84 ? -7.866 -2.516 27.430 1.00 95.31 84 SER A O 1
ATOM 679 N N . GLN A 1 85 ? -9.791 -1.370 27.310 1.00 95.19 85 GLN A N 1
ATOM 680 C CA . GLN A 1 85 ? -9.242 -0.117 27.835 1.00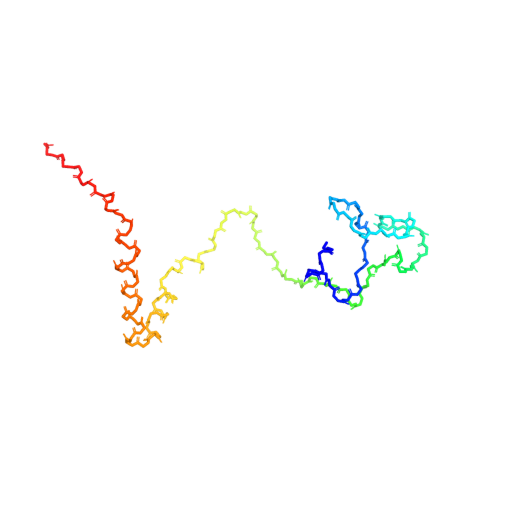 95.19 85 GLN A CA 1
ATOM 681 C C . GLN A 1 85 ? -9.220 -0.092 29.367 1.00 95.19 85 GLN A C 1
ATOM 683 O O . GLN A 1 85 ? -10.121 -0.610 30.031 1.00 95.19 85 GLN A O 1
ATOM 688 N N . THR A 1 86 ? -8.242 0.605 29.942 1.00 95.56 86 THR A N 1
ATOM 689 C CA . THR A 1 86 ? -8.211 0.902 31.378 1.00 95.56 86 THR A CA 1
ATOM 690 C C . THR A 1 86 ? -9.326 1.880 31.771 1.00 95.56 86 THR A C 1
ATOM 692 O O . THR A 1 86 ? -9.854 2.631 30.950 1.00 95.56 86 THR A O 1
ATOM 695 N N . GLY A 1 87 ? -9.670 1.948 33.062 1.00 92.81 87 GLY A N 1
ATOM 696 C CA . GLY A 1 87 ? -10.732 2.849 33.538 1.00 92.81 87 GLY A CA 1
ATOM 697 C C . GLY A 1 87 ? -10.490 4.338 33.230 1.00 92.81 87 GLY A C 1
ATOM 698 O O . GLY A 1 87 ? -11.447 5.084 33.026 1.00 92.81 87 GLY A O 1
ATOM 699 N N . LYS A 1 88 ? -9.224 4.778 33.144 1.00 93.94 88 LYS A N 1
ATOM 700 C CA . LYS A 1 88 ? -8.872 6.156 32.751 1.00 93.94 88 LYS A CA 1
ATOM 701 C C . LYS A 1 88 ? -9.110 6.397 31.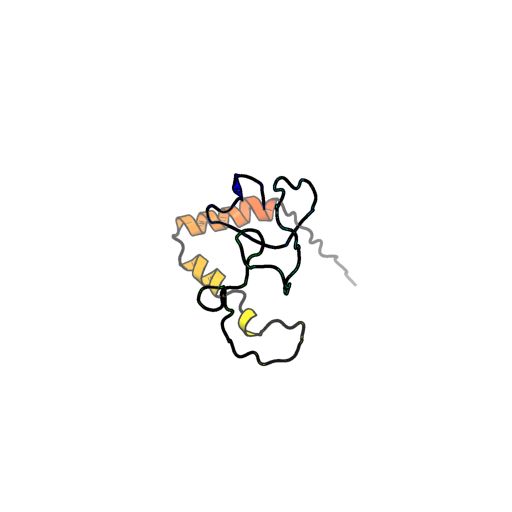258 1.00 93.94 88 LYS A C 1
ATOM 703 O O . LYS A 1 88 ? -9.674 7.420 30.889 1.00 93.94 88 LYS A O 1
ATOM 708 N N . GLU A 1 89 ? -8.739 5.442 30.413 1.00 91.19 89 GLU A N 1
ATOM 709 C CA . GLU A 1 89 ? -8.943 5.516 28.960 1.00 91.19 89 GLU A CA 1
ATOM 710 C C . GLU A 1 89 ? -10.431 5.460 28.595 1.00 91.19 89 GLU A C 1
ATOM 712 O O . GLU A 1 89 ? -10.891 6.248 27.772 1.00 91.19 89 GLU A O 1
ATOM 717 N N . GLN A 1 90 ? -11.220 4.622 29.278 1.00 91.88 90 GLN A N 1
ATOM 718 C CA . GLN A 1 90 ? -12.681 4.619 29.131 1.00 91.88 90 GLN A CA 1
ATOM 719 C C . GLN A 1 90 ? -13.303 5.976 29.471 1.00 91.88 90 GLN A C 1
ATOM 721 O O . GLN A 1 90 ? -14.235 6.419 28.796 1.00 91.88 90 GLN A O 1
ATOM 726 N N . LYS A 1 91 ? -12.767 6.659 30.490 1.00 90.88 91 LYS A N 1
ATOM 727 C CA . LYS A 1 91 ? -13.189 8.014 30.843 1.00 90.88 91 LYS A CA 1
ATOM 728 C C . LYS A 1 91 ? -12.826 9.021 29.746 1.00 90.88 91 LYS A C 1
ATOM 730 O O . LYS A 1 91 ? -13.705 9.756 29.320 1.00 90.88 91 LYS A O 1
ATOM 735 N N . HIS A 1 92 ? -11.595 9.006 29.230 1.00 91.81 92 HIS A N 1
ATOM 736 C CA . HIS A 1 92 ? -11.191 9.900 28.134 1.00 91.81 92 HIS A CA 1
ATOM 737 C C . HIS A 1 92 ? -12.042 9.713 26.872 1.00 91.81 92 HIS A C 1
ATOM 739 O O . HIS A 1 92 ? -12.439 10.698 26.257 1.00 91.81 92 HIS A O 1
ATOM 745 N N . MET A 1 93 ? -12.371 8.469 26.503 1.00 88.75 93 MET A N 1
ATOM 746 C CA . MET A 1 93 ? -13.268 8.203 25.373 1.00 88.75 93 MET A CA 1
ATOM 747 C C . MET A 1 93 ? -14.660 8.795 25.608 1.00 88.75 93 MET A C 1
ATOM 749 O O . MET A 1 93 ? -15.200 9.466 24.733 1.00 88.75 93 MET A O 1
ATOM 753 N N . ARG A 1 94 ? -15.235 8.582 26.800 1.00 86.75 94 ARG A N 1
ATOM 754 C CA . ARG A 1 94 ? -16.541 9.143 27.173 1.00 86.75 94 ARG A CA 1
ATOM 755 C C . ARG A 1 94 ? -16.535 10.669 27.124 1.00 86.75 94 ARG A C 1
ATOM 757 O O . ARG A 1 94 ? -17.466 11.259 26.583 1.00 86.75 94 ARG A O 1
ATOM 764 N N . ASP A 1 95 ? -15.496 11.286 27.672 1.00 86.44 95 ASP A N 1
ATOM 765 C CA . ASP A 1 95 ? -15.351 12.739 27.710 1.00 86.44 95 ASP A CA 1
ATOM 766 C C . ASP A 1 95 ? -15.201 13.307 26.286 1.00 86.44 95 ASP A C 1
ATOM 768 O O . ASP A 1 95 ? -15.842 14.302 25.963 1.00 86.44 95 ASP A O 1
ATOM 772 N N . ALA A 1 96 ? -14.460 12.639 25.394 1.00 84.06 96 ALA A N 1
ATOM 773 C CA . ALA A 1 96 ? -14.339 13.034 23.987 1.00 84.06 96 ALA A CA 1
ATOM 774 C C . ALA A 1 96 ? -15.677 12.955 23.225 1.00 84.06 96 ALA A C 1
ATOM 776 O O . ALA A 1 96 ? -16.027 13.879 22.483 1.00 84.06 96 ALA A O 1
ATOM 777 N N . PHE A 1 97 ? -16.459 11.889 23.432 1.00 81.25 97 PHE A N 1
ATOM 778 C CA . PHE A 1 97 ? -17.788 11.775 22.826 1.00 81.25 97 PHE A CA 1
ATOM 779 C C . PHE A 1 97 ? -18.739 12.860 23.346 1.00 81.25 97 PHE A C 1
ATOM 781 O O . PHE A 1 97 ? -19.357 13.569 22.553 1.00 81.25 97 PHE A O 1
ATOM 788 N N . ASN A 1 98 ? -18.812 13.038 24.665 1.00 74.81 98 ASN A N 1
ATOM 789 C CA . ASN A 1 98 ? -19.774 13.942 25.290 1.00 74.81 98 ASN A CA 1
ATOM 790 C C . ASN A 1 98 ? -19.419 15.421 25.133 1.00 74.81 98 ASN A C 1
ATOM 792 O O . ASN A 1 98 ? -20.296 16.216 24.827 1.00 74.81 98 ASN A O 1
ATOM 796 N N . ALA A 1 99 ? -18.171 15.806 25.399 1.00 61.25 99 ALA A N 1
ATOM 797 C CA . ALA A 1 99 ? -17.804 17.212 25.546 1.00 61.25 99 ALA A CA 1
ATOM 798 C C . ALA A 1 99 ? -17.379 17.874 24.231 1.00 61.25 99 ALA A C 1
ATOM 800 O O . ALA A 1 99 ? -17.517 19.084 24.092 1.00 61.25 99 ALA A O 1
ATOM 801 N N . PHE A 1 100 ? -16.848 17.101 23.282 1.00 55.41 100 PHE A N 1
ATOM 802 C CA . PHE A 1 100 ? -16.264 17.653 22.061 1.00 55.41 100 PHE A CA 1
ATOM 803 C C . PHE A 1 100 ? -17.138 17.374 20.838 1.00 55.41 100 PHE A C 1
ATOM 805 O O . PHE A 1 100 ? -17.532 18.294 20.136 1.00 55.41 100 PHE A O 1
ATOM 812 N N . THR A 1 101 ? -17.526 16.117 20.610 1.00 58.53 101 THR A N 1
ATOM 813 C CA . THR A 1 101 ? -18.219 15.765 19.356 1.00 58.53 101 THR A CA 1
ATOM 814 C C . THR A 1 101 ? -19.729 16.016 19.382 1.00 58.53 101 THR A C 1
ATOM 816 O O . THR A 1 101 ? -20.251 16.626 18.455 1.00 58.53 101 THR A O 1
ATOM 819 N N . LEU A 1 102 ? -20.439 15.609 20.443 1.00 63.25 102 LEU A N 1
ATOM 820 C CA . LEU A 1 102 ? -21.904 15.740 20.512 1.00 63.25 102 LEU A CA 1
ATOM 821 C C . LEU A 1 102 ? -22.396 17.148 20.891 1.00 63.25 102 LEU A C 1
ATOM 823 O O . LEU A 1 102 ? -23.563 17.455 20.662 1.00 63.25 102 LEU A O 1
ATOM 827 N N . ILE A 1 103 ? -21.535 18.001 21.460 1.00 60.03 103 ILE A N 1
ATOM 828 C CA . ILE A 1 103 ? -21.867 19.408 21.761 1.00 60.03 103 ILE A CA 1
ATOM 829 C C . ILE A 1 103 ? -21.732 20.290 20.512 1.00 60.03 103 ILE A C 1
ATOM 831 O O . ILE A 1 103 ? -22.532 21.206 20.328 1.00 60.03 103 ILE A O 1
ATOM 835 N N . GLU A 1 104 ? -20.767 20.009 19.631 1.00 59.47 104 GLU A N 1
ATOM 836 C CA . GLU A 1 104 ? -20.579 20.759 18.379 1.00 59.47 104 GLU A CA 1
ATOM 837 C C . GLU A 1 104 ? -21.598 20.362 17.294 1.00 59.47 104 GLU A C 1
ATOM 839 O O . GLU A 1 104 ? -21.978 21.187 16.462 1.00 59.47 104 GLU A O 1
ATOM 844 N N . THR A 1 105 ? -22.121 19.131 17.329 1.00 62.69 105 THR A N 1
ATOM 845 C CA . THR A 1 105 ? -23.254 18.701 16.495 1.00 62.69 105 THR A CA 1
ATOM 846 C C . THR A 1 105 ? -24.578 18.978 17.221 1.00 62.69 105 THR A C 1
ATOM 848 O O . THR A 1 105 ? -25.121 18.099 17.885 1.00 62.69 105 THR A O 1
ATOM 851 N N . GLY A 1 106 ? -25.090 20.211 17.149 1.00 57.00 106 GLY A N 1
ATOM 852 C CA . GLY A 1 106 ? -26.316 20.625 17.854 1.00 57.00 106 GLY A CA 1
ATOM 853 C C . GLY A 1 106 ? -27.558 19.735 17.603 1.00 57.00 106 GLY A C 1
ATOM 854 O O . GLY A 1 106 ? -27.606 18.979 16.627 1.00 57.00 106 GLY A O 1
ATOM 855 N N . PRO A 1 107 ? -28.602 19.821 18.455 1.00 56.66 107 PRO A N 1
ATOM 856 C CA . PRO A 1 107 ? -29.779 18.960 18.368 1.00 56.66 107 PRO A CA 1
ATOM 857 C C . PRO A 1 107 ? -30.642 19.352 17.161 1.00 56.66 107 PRO A C 1
ATOM 859 O O . PRO A 1 107 ? -31.445 20.277 17.227 1.00 56.66 107 PRO A O 1
ATOM 862 N N . SER A 1 108 ? -30.514 18.628 16.051 1.00 56.47 108 SER A N 1
ATOM 863 C CA . SER A 1 108 ? -31.420 18.737 14.896 1.00 56.47 108 SER A CA 1
ATOM 864 C C . SER A 1 108 ? -32.603 17.766 15.003 1.00 56.47 108 SER A C 1
ATOM 866 O O . SER A 1 108 ? -32.946 17.071 14.052 1.00 56.47 108 SER A O 1
ATOM 868 N N . TYR A 1 109 ? -33.250 17.716 16.171 1.00 52.00 109 TYR A N 1
ATOM 869 C CA . TYR A 1 109 ? -34.513 16.995 16.335 1.00 52.00 109 TYR A CA 1
ATOM 870 C C . TYR A 1 109 ? -35.555 17.889 17.012 1.00 52.00 109 TYR A C 1
ATOM 872 O O . TYR A 1 109 ? -35.567 18.042 18.233 1.00 52.00 109 TYR A O 1
ATOM 880 N N . GLN A 1 110 ? -36.428 18.487 16.198 1.00 42.84 110 GLN A N 1
ATOM 881 C CA . GLN A 1 110 ? -37.712 19.026 16.640 1.00 42.84 110 GLN A CA 1
ATOM 882 C C . GLN A 1 110 ? -38.765 17.920 16.464 1.00 42.84 110 GLN A C 1
ATOM 884 O O . GLN A 1 110 ? -38.986 17.489 15.332 1.00 42.84 110 GLN A O 1
ATOM 889 N N . PRO A 1 111 ? -39.405 17.418 17.535 1.00 44.81 111 PRO A N 1
ATOM 890 C CA . PRO A 1 111 ? -40.588 16.589 17.379 1.00 44.81 111 PRO A CA 1
ATOM 891 C C . PRO A 1 111 ? -41.751 17.504 16.981 1.00 44.81 111 PRO A C 1
ATOM 893 O O . PRO A 1 111 ? -42.237 18.285 17.797 1.00 44.81 111 PRO A O 1
ATOM 896 N N . GLU A 1 112 ? -42.185 17.427 15.726 1.00 39.44 112 GLU A N 1
ATOM 897 C CA . GLU A 1 112 ? -43.443 18.032 15.283 1.00 39.44 112 GLU A CA 1
ATOM 898 C C . GLU A 1 112 ? -44.593 17.367 16.054 1.00 39.44 112 GLU A C 1
ATOM 900 O O . GLU A 1 112 ? -44.920 16.194 15.857 1.00 39.44 112 GLU A O 1
ATOM 905 N N . GLY A 1 113 ? -45.172 18.118 16.989 1.00 41.19 113 GLY A N 1
ATOM 906 C CA . GLY A 1 113 ? -46.411 17.766 17.659 1.00 41.19 113 GLY A CA 1
ATOM 907 C C . GLY A 1 113 ? -47.589 17.988 16.718 1.00 41.19 113 GLY A C 1
ATOM 908 O O . GLY A 1 113 ? -47.948 19.125 16.430 1.00 41.19 113 GLY A O 1
ATOM 909 N N . GLY A 1 114 ? -48.217 16.899 16.282 1.00 33.44 114 GLY A N 1
ATOM 910 C CA . GLY A 1 114 ? -49.544 16.908 15.676 1.00 33.44 114 GLY A CA 1
ATOM 911 C C . GLY A 1 114 ? -50.544 16.270 16.630 1.00 33.44 114 GLY A C 1
ATOM 912 O O . GLY A 1 114 ? -50.634 15.048 16.699 1.00 33.44 114 GLY A O 1
ATOM 913 N N . ALA A 1 115 ? -51.273 17.096 17.377 1.00 39.78 115 ALA A N 1
ATOM 914 C CA . ALA A 1 115 ? -52.548 16.710 17.964 1.00 39.78 115 ALA A CA 1
ATOM 915 C C . ALA A 1 115 ? -53.643 16.975 16.925 1.00 39.78 115 ALA A C 1
ATOM 917 O O . ALA A 1 115 ? -53.790 18.121 16.504 1.00 39.78 115 ALA A O 1
ATOM 918 N N . LEU A 1 116 ? -54.340 15.915 16.506 1.00 38.59 116 LEU A N 1
ATOM 919 C CA . LEU A 1 116 ? -55.798 15.748 16.371 1.00 38.59 116 LEU A CA 1
ATOM 920 C C . LEU A 1 116 ? -56.081 14.326 15.864 1.00 38.59 116 LEU A C 1
ATOM 922 O O . LEU A 1 116 ? -55.461 13.927 14.853 1.00 38.59 116 LEU A O 1
#

Foldseek 3Di:
DPPPVPDDPDDDAALDDDDPPDPDDQPDPDSDPPDDDDDDSSRDDADPPPHDDDDPDDDDDDPDPDDDPVPVPPPPVVVVVLVPDDPVVVVVVVCCVPPPPDVVVDDPDDPPDDDD

Secondary structure (DSSP, 8-state):
--SGGG--SS----S----TT-------S-SSSS-SSPPBTTB----TTTS---------S-------GGG---SHHHHHHHHTS-HHHHHHHHHIIIIIIHHHS-----------